Protein AF-A0A3P7L157-F1 (afdb_monomer)

Foldseek 3Di:
DDDPPPPQDPLLVVQLVVVVPDPDFFEAEEAALNCLSNQQNGNFQEYEHDDHHCNSVVSGPYYDYDD

Solvent-accessibl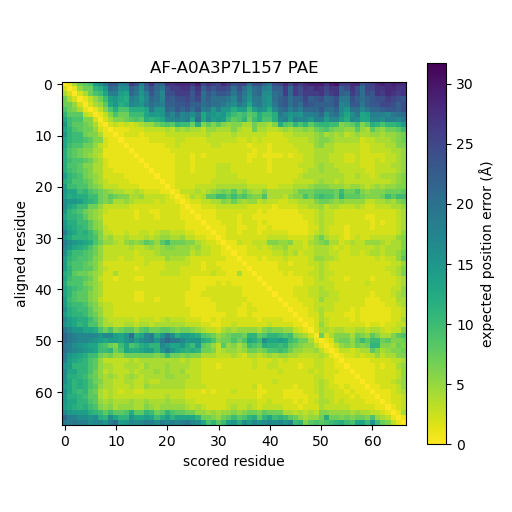e surface area (backbone atoms only — not comparable to full-atom values): 3736 Å² total; per-residue (Å²): 145,85,78,87,80,69,87,63,52,75,60,19,52,51,39,44,52,50,50,76,73,46,101,61,87,39,78,28,77,34,34,28,65,86,31,29,58,24,20,63,52,30,77,39,13,34,6,33,32,60,89,70,38,56,50,8,28,76,44,24,82,40,66,46,77,61,130

Secondary structure (DSSP, 8-state):
---S-S---HHHHHHHHHHHH-SSPPEEEESSGGGHHHHHHSSEEEEEESSS-SHHHHHSSEEEE--

Sequence (67 aa):
MADTERRFGITAAVTRLVKANVCGAVLAIGDGANDVAMLQEADVGVGISGQEGMQAALASDYTITQV

Mean predicted aligned error: 5.92 Å

InterPro domains:
  IPR023214 HAD superfamily [G3DSA:3.40.50.1000] (2-67)
  IPR036412 HAD-like superfamily [SSF56784] (24-66)

Organism: Strongylus vulgaris (NCBI:txid40348)

Radius of gyration: 12.23 Å; Cα contacts (8 Å, |Δi|>4): 135; chains: 1; bounding box: 24×23×34 Å

Structure (mmCIF, N/CA/C/O backbone):
data_AF-A0A3P7L157-F1
#
_entry.id   AF-A0A3P7L157-F1
#
loop_
_atom_site.group_PDB
_atom_site.id
_atom_site.type_symbol
_atom_site.label_atom_id
_atom_site.label_alt_id
_atom_site.label_comp_id
_atom_site.label_asym_id
_atom_site.label_entity_id
_atom_site.label_seq_id
_atom_site.pdbx_PDB_ins_code
_atom_site.Cartn_x
_atom_site.Cartn_y
_atom_site.Cartn_z
_atom_site.occupancy
_atom_site.B_iso_or_equiv
_atom_site.auth_seq_id
_atom_site.auth_comp_id
_atom_site.auth_asym_id
_atom_site.auth_atom_id
_atom_site.pdbx_PDB_model_num
ATOM 1 N N . MET A 1 1 ? 10.691 17.037 -16.780 1.00 42.34 1 MET A N 1
ATOM 2 C CA . MET A 1 1 ? 11.777 16.045 -16.629 1.00 42.34 1 MET A CA 1
ATOM 3 C C . MET A 1 1 ? 12.268 16.093 -15.185 1.00 42.34 1 MET A C 1
ATOM 5 O O . MET A 1 1 ? 13.360 16.570 -14.925 1.00 42.34 1 MET A O 1
ATOM 9 N N . ALA A 1 2 ? 11.410 15.721 -14.234 1.00 42.03 2 ALA A N 1
ATOM 10 C CA . ALA A 1 2 ? 11.675 15.930 -12.813 1.00 42.03 2 ALA A CA 1
ATOM 11 C C . ALA A 1 2 ? 11.001 14.823 -12.000 1.00 42.03 2 ALA A C 1
ATOM 13 O O . ALA A 1 2 ? 9.915 15.045 -11.486 1.00 42.03 2 ALA A O 1
ATOM 14 N N . ASP A 1 3 ? 11.601 13.628 -11.957 1.00 51.62 3 ASP A N 1
ATOM 15 C CA . ASP A 1 3 ? 11.317 12.684 -10.859 1.00 51.62 3 ASP A CA 1
ATOM 16 C C . ASP A 1 3 ? 12.382 11.582 -10.659 1.00 51.62 3 ASP A C 1
ATOM 18 O O . ASP A 1 3 ? 12.089 10.504 -10.147 1.00 51.62 3 ASP A O 1
ATOM 22 N N . THR A 1 4 ? 13.635 11.811 -11.072 1.00 51.94 4 THR A N 1
ATOM 23 C CA . THR A 1 4 ? 14.691 10.777 -10.993 1.00 51.94 4 THR A CA 1
ATOM 24 C C . THR A 1 4 ? 15.468 10.800 -9.665 1.00 51.94 4 THR A C 1
ATOM 26 O O . THR A 1 4 ? 16.226 9.878 -9.390 1.00 51.94 4 THR A O 1
ATOM 29 N N . GLU A 1 5 ? 15.278 11.812 -8.807 1.00 49.84 5 GLU A N 1
ATOM 30 C CA . GLU A 1 5 ? 16.089 11.999 -7.583 1.00 49.84 5 GLU A CA 1
ATOM 31 C C . GLU A 1 5 ? 15.373 11.697 -6.258 1.00 49.84 5 GLU A C 1
ATOM 33 O O . GLU A 1 5 ? 15.956 11.856 -5.184 1.00 49.84 5 GLU A O 1
ATOM 38 N N . ARG A 1 6 ? 14.136 11.194 -6.280 1.00 59.56 6 ARG A N 1
ATOM 39 C CA . ARG A 1 6 ? 13.579 10.572 -5.075 1.00 59.56 6 ARG A CA 1
ATOM 40 C C . ARG A 1 6 ? 14.231 9.198 -4.929 1.00 59.56 6 ARG A C 1
ATOM 42 O O . ARG A 1 6 ? 14.041 8.310 -5.753 1.00 59.56 6 ARG A O 1
ATOM 49 N N . ARG A 1 7 ? 15.046 9.028 -3.887 1.00 61.31 7 ARG A N 1
ATOM 50 C CA . ARG A 1 7 ? 15.573 7.724 -3.454 1.00 61.31 7 ARG A CA 1
ATOM 51 C C . ARG A 1 7 ? 14.390 6.870 -2.980 1.00 61.31 7 ARG A C 1
ATOM 53 O O . ARG A 1 7 ? 14.073 6.834 -1.797 1.00 61.31 7 ARG A O 1
ATOM 60 N N . PHE A 1 8 ? 13.685 6.254 -3.920 1.00 65.69 8 PHE A N 1
ATOM 61 C CA . PHE A 1 8 ? 12.590 5.342 -3.625 1.00 65.69 8 PHE A CA 1
ATOM 62 C C . PHE A 1 8 ? 13.168 4.061 -3.014 1.00 65.69 8 PHE A C 1
ATOM 64 O O . PHE A 1 8 ? 14.163 3.523 -3.505 1.00 65.69 8 PHE A O 1
ATOM 71 N N . GLY A 1 9 ? 12.566 3.584 -1.922 1.00 79.31 9 GLY A N 1
ATOM 72 C CA . GLY A 1 9 ? 12.865 2.255 -1.390 1.00 79.31 9 GLY A CA 1
ATOM 73 C C . GLY A 1 9 ? 12.609 1.180 -2.452 1.00 79.31 9 GLY A C 1
ATOM 74 O O . GLY A 1 9 ? 11.831 1.391 -3.385 1.00 79.31 9 GLY A O 1
ATOM 75 N N . ILE A 1 10 ? 13.256 0.019 -2.320 1.00 87.94 10 ILE A N 1
ATOM 76 C CA . ILE A 1 10 ? 13.158 -1.073 -3.307 1.00 87.94 10 ILE A CA 1
ATOM 77 C C . ILE A 1 10 ? 11.703 -1.470 -3.614 1.00 87.94 10 ILE A C 1
ATOM 79 O O . ILE A 1 10 ? 11.370 -1.740 -4.764 1.00 87.94 10 ILE A O 1
ATOM 83 N N . THR A 1 11 ? 10.819 -1.430 -2.617 1.00 89.44 11 THR A N 1
ATOM 84 C CA . THR A 1 11 ? 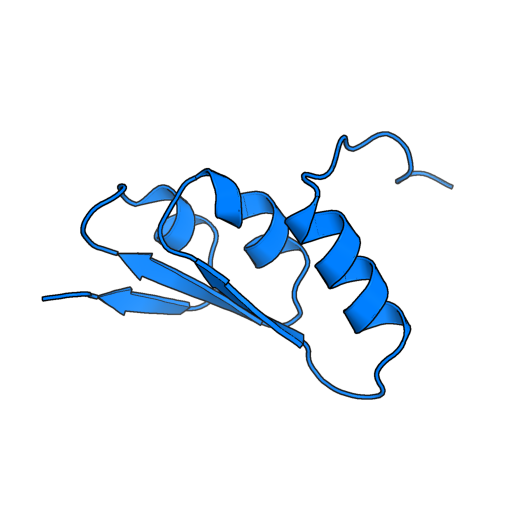9.398 -1.784 -2.740 1.00 89.44 11 THR A CA 1
ATOM 85 C C . THR A 1 11 ? 8.611 -0.769 -3.573 1.00 89.44 11 THR A C 1
ATOM 87 O O . THR A 1 11 ? 7.814 -1.154 -4.429 1.00 89.44 11 THR A O 1
ATOM 90 N N . ALA A 1 12 ? 8.894 0.525 -3.415 1.00 91.31 12 ALA A N 1
ATOM 91 C CA . ALA A 1 12 ? 8.319 1.589 -4.235 1.00 91.31 12 ALA A CA 1
ATOM 92 C C . ALA A 1 12 ? 8.790 1.499 -5.695 1.00 91.31 12 ALA A C 1
ATOM 94 O O . ALA A 1 12 ? 7.980 1.582 -6.616 1.00 91.31 12 ALA A O 1
ATOM 95 N N . ALA A 1 13 ? 10.080 1.232 -5.925 1.00 92.75 13 ALA A N 1
ATOM 96 C CA . ALA A 1 13 ? 10.609 1.056 -7.278 1.00 92.75 13 ALA A CA 1
ATOM 97 C C . ALA A 1 13 ? 9.953 -0.132 -8.009 1.00 92.75 13 ALA A C 1
ATOM 99 O O . ALA A 1 13 ? 9.584 -0.016 -9.179 1.00 92.75 13 ALA A O 1
ATOM 100 N N . VAL A 1 14 ? 9.759 -1.256 -7.312 1.00 92.94 14 VAL A N 1
ATOM 101 C CA . VAL A 1 14 ? 9.052 -2.425 -7.858 1.00 92.94 14 VAL A CA 1
ATOM 102 C C . VAL A 1 14 ? 7.582 -2.103 -8.133 1.00 92.94 14 VAL A C 1
ATOM 104 O O . VAL A 1 14 ? 7.080 -2.442 -9.200 1.00 92.94 14 VAL A O 1
ATOM 107 N N . THR A 1 15 ? 6.903 -1.398 -7.229 1.00 93.94 15 THR A N 1
ATOM 108 C CA . THR A 1 15 ? 5.489 -1.016 -7.398 1.00 93.94 15 THR A CA 1
ATOM 109 C C . THR A 1 15 ? 5.290 -0.130 -8.622 1.00 93.94 15 THR A C 1
ATOM 111 O O . THR A 1 15 ? 4.432 -0.419 -9.455 1.00 93.94 15 THR A O 1
ATOM 114 N N . ARG A 1 16 ? 6.152 0.880 -8.799 1.00 93.12 16 ARG A N 1
ATOM 115 C CA . ARG A 1 16 ? 6.177 1.730 -9.996 1.00 93.12 16 ARG A CA 1
ATOM 116 C C . ARG A 1 16 ? 6.369 0.911 -11.268 1.00 93.12 16 ARG A C 1
ATOM 118 O O . ARG A 1 16 ? 5.677 1.136 -12.259 1.00 93.12 16 ARG A O 1
ATOM 125 N N . LEU A 1 17 ? 7.306 -0.039 -11.247 1.00 94.12 17 LEU A N 1
ATOM 126 C CA . LEU A 1 17 ? 7.566 -0.911 -12.389 1.00 94.12 17 LEU A CA 1
ATOM 127 C C . LEU A 1 17 ? 6.331 -1.746 -12.736 1.00 94.12 17 LEU A C 1
ATOM 129 O O . LEU A 1 17 ? 5.950 -1.795 -13.901 1.00 94.12 17 LEU A O 1
ATOM 133 N N . VAL A 1 18 ? 5.688 -2.376 -11.750 1.00 94.44 18 VAL A N 1
ATOM 134 C CA . VAL A 1 18 ? 4.474 -3.174 -11.976 1.00 94.44 18 VAL A CA 1
ATOM 135 C C . VAL A 1 18 ? 3.370 -2.294 -12.551 1.00 94.44 18 VAL A C 1
ATOM 137 O O . VAL A 1 18 ? 2.829 -2.617 -13.603 1.00 94.44 18 VAL A O 1
ATOM 140 N N . LYS A 1 19 ? 3.112 -1.141 -11.930 1.00 93.75 19 LYS A N 1
ATOM 141 C CA . LYS A 1 19 ? 2.098 -0.170 -12.355 1.00 93.75 19 LYS A CA 1
ATOM 142 C C . LYS A 1 19 ? 2.291 0.302 -13.796 1.00 93.75 19 LYS A C 1
ATOM 144 O O . LYS A 1 19 ? 1.325 0.425 -14.538 1.00 93.75 19 LYS A O 1
ATOM 149 N N . ALA A 1 20 ? 3.537 0.500 -14.224 1.00 94.06 20 ALA A N 1
ATOM 150 C CA . ALA A 1 20 ? 3.852 0.887 -15.597 1.00 94.06 20 ALA A CA 1
ATOM 151 C C . ALA A 1 20 ? 3.637 -0.233 -16.635 1.00 94.06 20 ALA A C 1
ATOM 153 O O . ALA A 1 20 ? 3.600 0.055 -17.830 1.00 94.06 20 ALA A O 1
ATOM 154 N N . ASN A 1 21 ? 3.531 -1.497 -16.210 1.00 95.56 21 ASN A N 1
ATOM 155 C CA . ASN A 1 21 ? 3.515 -2.664 -17.100 1.00 95.56 21 ASN A CA 1
ATOM 156 C C . ASN A 1 21 ? 2.222 -3.494 -17.035 1.00 95.56 21 ASN A C 1
ATOM 158 O O . ASN A 1 21 ? 2.095 -4.468 -17.777 1.00 95.56 21 ASN A O 1
ATOM 162 N N . VAL A 1 22 ? 1.257 -3.135 -16.184 1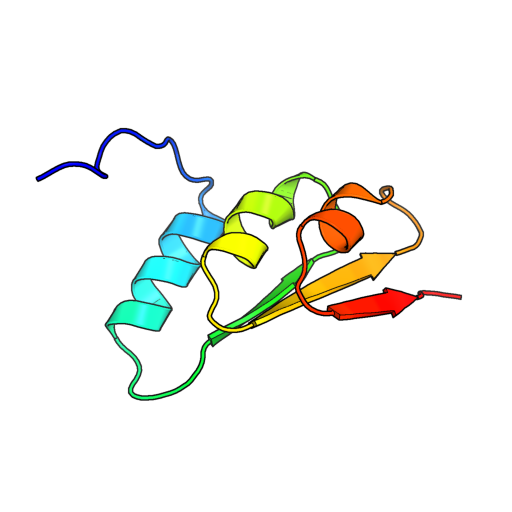.00 94.06 22 VAL A N 1
ATOM 163 C CA . VAL A 1 22 ? -0.040 -3.822 -16.091 1.00 94.06 22 VAL A CA 1
ATOM 164 C C . VAL A 1 22 ? -1.176 -2.918 -16.570 1.00 94.06 22 VAL A C 1
ATOM 166 O O . VAL A 1 22 ? -1.227 -1.738 -16.246 1.00 94.06 22 VAL A O 1
ATOM 169 N N . CYS A 1 23 ? -2.135 -3.472 -17.318 1.00 89.44 23 CYS A N 1
ATOM 170 C CA . CYS A 1 23 ? -3.382 -2.779 -17.673 1.00 89.44 23 CYS A CA 1
ATOM 171 C C . CYS A 1 23 ? -4.442 -2.934 -16.569 1.00 89.44 23 CYS A C 1
ATOM 173 O O . CYS A 1 23 ? -5.565 -3.364 -16.830 1.00 89.44 23 CYS A O 1
ATOM 175 N N . GLY A 1 24 ? -4.075 -2.634 -15.324 1.00 93.38 24 GLY A N 1
ATOM 176 C CA . GLY A 1 24 ? -4.946 -2.768 -14.159 1.00 93.38 24 GLY A CA 1
ATOM 177 C C . GLY A 1 24 ? -4.478 -1.896 -12.999 1.00 93.38 24 GLY A C 1
ATOM 178 O O . GLY A 1 24 ? -3.427 -1.269 -13.082 1.00 93.38 24 GLY A O 1
ATOM 179 N N . ALA A 1 25 ? -5.268 -1.859 -11.927 1.00 95.06 25 ALA A N 1
ATOM 180 C CA . ALA A 1 25 ? -4.906 -1.136 -10.713 1.00 95.06 25 ALA A CA 1
ATOM 181 C C . ALA A 1 25 ? -3.930 -1.958 -9.862 1.00 95.06 25 ALA A C 1
ATOM 183 O O . ALA A 1 25 ? -4.115 -3.165 -9.681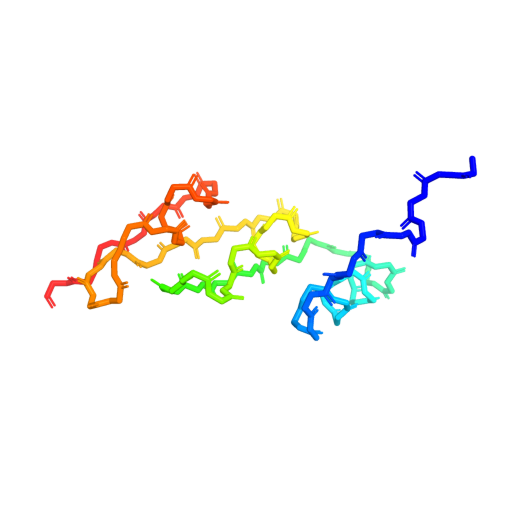 1.00 95.06 25 ALA A O 1
ATOM 184 N N . VAL A 1 26 ? -2.917 -1.294 -9.312 1.00 95.44 26 VAL A N 1
ATOM 185 C CA . VAL A 1 26 ? -1.964 -1.883 -8.370 1.00 95.44 26 VAL A CA 1
ATOM 186 C C . VAL A 1 26 ? -2.365 -1.531 -6.942 1.00 95.44 26 VAL A C 1
ATOM 188 O O . VAL A 1 26 ? -2.464 -0.359 -6.588 1.00 95.44 26 VAL A O 1
ATOM 191 N N . LEU A 1 27 ? -2.559 -2.561 -6.118 1.00 96.50 27 LEU A N 1
ATOM 192 C CA . LEU A 1 27 ? -2.813 -2.452 -4.682 1.00 96.50 27 LEU A CA 1
ATOM 193 C C . LEU A 1 27 ? -1.521 -2.754 -3.913 1.00 96.50 27 LEU A C 1
ATOM 195 O O . LEU A 1 27 ? -0.912 -3.801 -4.138 1.00 96.50 27 LEU A O 1
ATOM 199 N N . ALA A 1 28 ? -1.139 -1.884 -2.981 1.00 95.69 28 ALA A N 1
ATOM 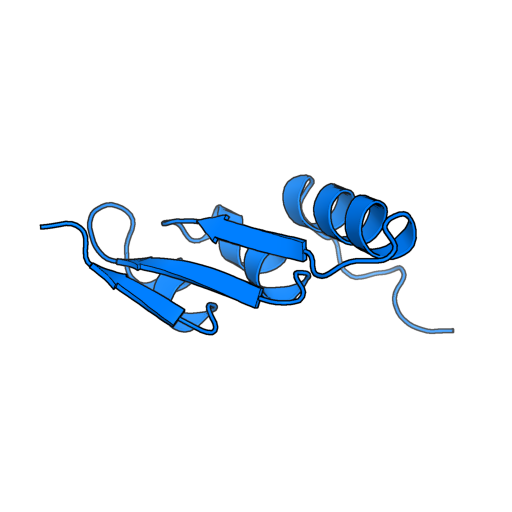200 C CA . ALA A 1 28 ? -0.069 -2.144 -2.020 1.00 95.69 28 ALA A CA 1
ATOM 201 C C . ALA A 1 28 ? -0.632 -2.219 -0.599 1.00 95.69 28 ALA A C 1
ATOM 203 O O . ALA A 1 28 ? -1.517 -1.445 -0.244 1.00 95.69 28 ALA A O 1
ATOM 204 N N . ILE A 1 29 ? -0.104 -3.137 0.214 1.00 94.38 29 ILE A N 1
ATOM 205 C CA . ILE A 1 29 ? -0.489 -3.312 1.620 1.00 94.38 29 ILE A CA 1
ATOM 206 C C . ILE A 1 29 ? 0.772 -3.289 2.483 1.00 94.38 29 ILE A C 1
ATOM 208 O O . ILE A 1 29 ? 1.754 -3.931 2.118 1.00 94.38 29 ILE A O 1
ATOM 212 N N . GLY A 1 30 ? 0.744 -2.578 3.609 1.00 92.62 30 GLY A N 1
ATOM 213 C CA . GLY A 1 30 ? 1.864 -2.514 4.550 1.00 92.62 30 GLY A CA 1
ATOM 214 C C . GLY A 1 30 ? 1.432 -2.079 5.944 1.00 92.62 30 GLY A C 1
ATOM 215 O O . GLY A 1 30 ? 0.345 -1.531 6.113 1.00 92.62 30 GLY A O 1
ATOM 216 N N . ASP A 1 31 ? 2.262 -2.326 6.946 1.00 91.31 31 ASP A N 1
ATOM 217 C CA . ASP A 1 31 ? 1.965 -2.093 8.366 1.00 91.31 31 ASP A CA 1
ATOM 218 C C . ASP A 1 31 ? 2.973 -1.152 9.046 1.00 91.31 31 ASP A C 1
ATOM 220 O O . ASP A 1 31 ? 2.661 -0.537 10.069 1.00 91.31 31 ASP A O 1
ATOM 224 N N . GLY A 1 32 ? 4.147 -0.960 8.435 1.00 89.25 32 GLY A N 1
ATOM 225 C CA . GLY A 1 32 ? 5.246 -0.182 8.993 1.00 89.25 32 GLY A CA 1
ATOM 226 C C . GLY A 1 32 ? 5.644 1.060 8.188 1.00 89.25 32 GLY A C 1
ATOM 227 O O . GLY A 1 32 ? 5.180 1.346 7.083 1.00 89.25 32 GLY A O 1
ATOM 228 N N . ALA A 1 33 ? 6.586 1.829 8.741 1.00 88.38 33 ALA A N 1
ATOM 229 C CA . ALA A 1 33 ? 7.140 3.014 8.076 1.00 88.38 33 ALA A CA 1
ATOM 230 C C . ALA A 1 33 ? 7.900 2.683 6.773 1.00 88.38 33 ALA A C 1
ATOM 232 O O . ALA A 1 33 ? 8.017 3.535 5.891 1.00 88.38 33 ALA A O 1
ATOM 233 N N . ASN A 1 34 ? 8.402 1.451 6.644 1.00 87.81 34 ASN A N 1
ATOM 234 C CA . ASN A 1 34 ? 9.131 0.985 5.462 1.00 87.81 34 ASN A CA 1
ATOM 235 C C . ASN A 1 34 ? 8.228 0.852 4.227 1.00 87.81 34 ASN A C 1
ATOM 237 O O . ASN A 1 34 ? 8.715 0.949 3.098 1.00 87.81 34 ASN A O 1
ATOM 241 N N . ASP A 1 35 ? 6.921 0.698 4.434 1.00 91.69 35 ASP A N 1
ATOM 242 C CA . ASP A 1 35 ? 5.952 0.515 3.357 1.00 91.69 35 ASP A CA 1
ATOM 243 C C . ASP A 1 35 ? 5.375 1.835 2.853 1.00 91.69 35 ASP A C 1
ATOM 245 O O . ASP A 1 35 ? 4.778 1.869 1.783 1.00 91.69 35 ASP A O 1
ATOM 249 N N . VAL A 1 36 ? 5.603 2.950 3.555 1.00 91.31 36 VAL A N 1
ATOM 250 C CA . VAL A 1 36 ? 5.052 4.275 3.212 1.00 91.31 36 VAL A CA 1
ATOM 251 C C . VAL A 1 36 ? 5.312 4.643 1.750 1.00 91.31 36 VAL A C 1
ATOM 253 O O . VAL A 1 36 ? 4.402 5.066 1.043 1.00 91.31 36 VAL A O 1
ATOM 256 N N . ALA A 1 37 ? 6.542 4.443 1.271 1.00 92.88 37 ALA A N 1
ATOM 257 C CA . ALA A 1 37 ? 6.897 4.762 -0.110 1.00 92.88 37 ALA A CA 1
ATOM 258 C C . ALA A 1 37 ? 6.210 3.834 -1.128 1.00 92.88 37 ALA A C 1
ATOM 260 O O . ALA A 1 37 ? 5.919 4.257 -2.241 1.00 92.88 37 ALA A O 1
ATOM 261 N N . MET A 1 38 ? 5.963 2.575 -0.760 1.00 94.12 38 MET A N 1
ATOM 262 C CA . MET A 1 38 ? 5.250 1.606 -1.594 1.00 94.12 38 MET A CA 1
ATOM 263 C C . MET A 1 38 ? 3.756 1.940 -1.666 1.00 94.12 38 MET A C 1
ATOM 265 O O . MET A 1 38 ? 3.189 1.965 -2.756 1.00 94.12 38 MET A O 1
ATOM 269 N N . LEU A 1 39 ? 3.147 2.251 -0.517 1.00 94.56 39 LEU A N 1
ATOM 270 C CA . LEU A 1 39 ? 1.739 2.628 -0.388 1.00 94.56 39 LEU A CA 1
ATOM 271 C C . LEU A 1 39 ? 1.407 3.881 -1.203 1.00 94.56 39 LEU A C 1
ATOM 273 O O . LEU A 1 39 ? 0.388 3.907 -1.879 1.00 94.56 39 LEU A O 1
ATOM 277 N N . GLN A 1 40 ? 2.297 4.877 -1.201 1.00 93.56 40 GLN A N 1
ATOM 278 C CA . GLN A 1 40 ? 2.120 6.115 -1.968 1.00 93.56 40 GLN A CA 1
ATOM 279 C C . GLN A 1 40 ? 2.309 5.947 -3.483 1.00 93.56 40 GLN A C 1
ATOM 281 O O . GLN A 1 40 ? 1.836 6.779 -4.253 1.00 93.56 40 GLN A O 1
ATOM 286 N N . GLU A 1 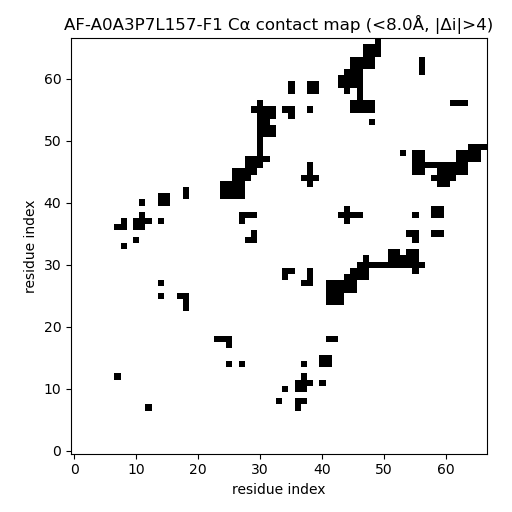41 ? 3.039 4.920 -3.922 1.00 94.62 41 GLU A N 1
ATOM 287 C CA . GLU A 1 41 ? 3.317 4.689 -5.344 1.00 94.62 41 GLU A CA 1
ATOM 288 C C . GLU A 1 41 ? 2.213 3.862 -6.032 1.00 94.62 41 GLU A C 1
ATOM 290 O O . GLU A 1 41 ? 1.998 3.978 -7.245 1.00 94.62 41 GLU A O 1
ATOM 295 N N . ALA A 1 42 ? 1.502 3.030 -5.267 1.00 95.19 42 ALA A N 1
ATOM 296 C CA . ALA A 1 42 ? 0.397 2.207 -5.747 1.00 95.19 42 ALA A CA 1
ATOM 297 C C . ALA A 1 42 ? -0.793 3.046 -6.260 1.00 95.19 42 ALA A C 1
ATOM 299 O O . ALA A 1 42 ? -0.845 4.263 -6.105 1.00 95.19 42 ALA A O 1
ATOM 300 N N . ASP A 1 43 ? -1.746 2.411 -6.946 1.00 96.50 43 ASP A N 1
ATOM 301 C CA . ASP A 1 43 ? -3.035 3.054 -7.254 1.00 96.50 43 ASP A CA 1
ATOM 302 C C . ASP A 1 43 ? -3.952 3.092 -6.035 1.00 96.50 43 ASP A C 1
ATOM 304 O O . ASP A 1 43 ? -4.755 4.009 -5.900 1.00 96.50 43 ASP A O 1
ATOM 308 N N . VAL A 1 44 ? -3.829 2.080 -5.173 1.00 96.69 44 VAL A N 1
ATOM 309 C CA . VAL A 1 44 ? -4.498 2.012 -3.877 1.0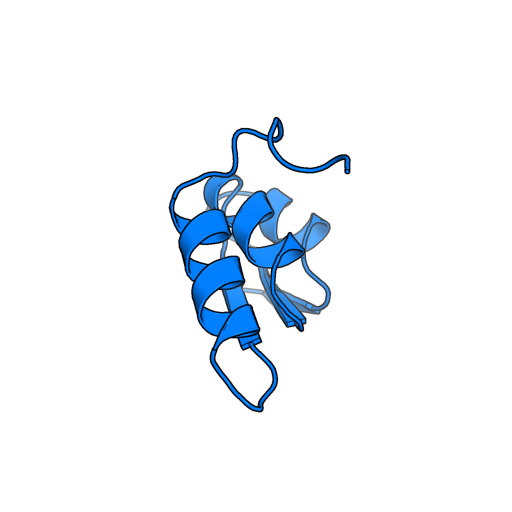0 96.69 44 VAL A CA 1
ATOM 310 C C . VAL A 1 44 ? -3.496 1.518 -2.838 1.00 96.69 44 VAL A C 1
ATOM 312 O O . VAL A 1 44 ? -2.906 0.446 -2.996 1.00 96.69 44 VAL A O 1
ATOM 315 N N . GLY A 1 45 ? -3.310 2.282 -1.767 1.00 96.44 45 GLY A N 1
ATOM 316 C CA . GLY A 1 45 ? -2.523 1.901 -0.598 1.00 96.44 45 GLY A CA 1
ATOM 317 C C . GLY A 1 45 ? -3.417 1.478 0.567 1.00 96.44 45 GLY A C 1
ATOM 318 O O . GLY A 1 45 ? -4.340 2.199 0.941 1.00 96.44 45 GLY A O 1
ATOM 319 N N . VAL A 1 46 ? -3.125 0.333 1.186 1.00 96.12 46 VAL A N 1
ATOM 320 C CA . VAL A 1 46 ? -3.807 -0.152 2.395 1.00 96.12 46 VAL A CA 1
ATOM 321 C C . VAL A 1 46 ? -2.821 -0.283 3.550 1.00 96.12 46 VAL A C 1
ATOM 323 O O . VAL A 1 46 ? -1.875 -1.063 3.500 1.00 96.12 46 VAL A O 1
ATOM 326 N N . GLY A 1 47 ? -3.055 0.476 4.611 1.00 94.75 47 GLY A N 1
ATOM 327 C CA . GLY A 1 47 ? -2.274 0.435 5.835 1.00 94.75 47 GLY A CA 1
ATOM 328 C C . GLY A 1 47 ? -2.865 -0.561 6.824 1.00 94.75 47 GLY A C 1
ATOM 329 O O . GLY A 1 47 ? -4.082 -0.638 6.985 1.00 94.75 47 GLY A O 1
ATOM 330 N N . ILE A 1 48 ? -2.023 -1.299 7.533 1.00 92.44 48 ILE A N 1
ATOM 331 C CA . ILE A 1 48 ? -2.432 -2.119 8.671 1.00 92.44 48 ILE A CA 1
ATOM 332 C C . ILE A 1 48 ? -2.025 -1.379 9.944 1.00 92.44 48 ILE A C 1
ATOM 334 O O . ILE A 1 48 ? -0.850 -1.110 10.169 1.00 92.44 48 ILE A O 1
ATOM 338 N N . SER A 1 49 ? -2.996 -1.015 10.781 1.00 85.88 49 SER A N 1
ATOM 339 C CA . SER A 1 49 ? -2.725 -0.370 12.071 1.00 85.88 49 SER A CA 1
ATOM 340 C C . SER A 1 49 ? -2.618 -1.421 13.177 1.00 85.88 49 SER A C 1
ATOM 342 O O . SER A 1 49 ? -3.570 -2.187 13.359 1.00 85.88 49 SER A O 1
ATOM 344 N N . GLY A 1 50 ? -1.526 -1.429 13.949 1.00 75.56 50 GLY A N 1
ATOM 345 C CA . GLY A 1 50 ? -1.404 -2.314 15.116 1.00 75.56 50 GLY A CA 1
ATOM 346 C C . GLY A 1 50 ? -0.008 -2.380 15.739 1.00 75.56 50 GLY A C 1
ATOM 347 O O . GLY A 1 50 ? 0.253 -1.711 16.735 1.00 75.56 50 GLY A O 1
ATOM 348 N N . GLN A 1 51 ? 0.869 -3.223 15.186 1.00 70.25 51 GLN A N 1
ATOM 349 C CA . GLN A 1 51 ? 2.133 -3.632 15.821 1.00 70.25 51 GLN A CA 1
ATOM 350 C C . GLN A 1 51 ? 3.301 -2.661 15.589 1.00 70.25 51 GLN A C 1
ATOM 352 O O . GLN A 1 51 ? 4.006 -2.331 16.540 1.00 70.25 51 GLN A O 1
ATOM 357 N N . GLU A 1 52 ? 3.502 -2.182 14.357 1.00 78.50 52 GLU A N 1
ATOM 358 C CA . GLU A 1 52 ? 4.695 -1.394 13.990 1.00 78.50 52 GLU A CA 1
ATOM 359 C C . GLU A 1 52 ? 4.490 0.132 14.021 1.00 78.50 52 GLU A C 1
ATOM 361 O O . GLU A 1 52 ? 5.426 0.906 13.799 1.00 78.50 52 GLU A O 1
ATOM 366 N N . GLY A 1 53 ? 3.277 0.581 14.354 1.00 79.75 53 GLY A N 1
ATOM 367 C CA . GLY A 1 53 ? 2.921 1.991 14.491 1.00 79.75 53 GLY A CA 1
ATOM 368 C C . GLY A 1 53 ? 1.750 2.412 13.603 1.00 79.75 53 GLY A C 1
ATOM 369 O O . GLY A 1 53 ? 0.927 1.598 13.190 1.00 79.75 53 GLY A O 1
ATOM 370 N N . MET A 1 54 ? 1.636 3.720 13.362 1.00 88.25 54 MET A N 1
ATOM 371 C CA . MET A 1 54 ? 0.554 4.331 12.571 1.00 88.25 54 MET A CA 1
ATOM 372 C C . MET A 1 54 ? 1.038 4.888 11.227 1.00 88.25 54 MET A C 1
ATOM 374 O O . MET A 1 54 ? 0.253 5.452 10.478 1.00 88.25 54 MET A O 1
ATOM 378 N N . GLN A 1 55 ? 2.323 4.762 10.900 1.00 91.69 55 GLN A N 1
ATOM 379 C CA . GLN A 1 55 ? 2.935 5.393 9.732 1.00 91.69 55 GLN A CA 1
ATOM 380 C C . GLN A 1 55 ? 2.347 4.848 8.426 1.00 91.69 55 GLN A C 1
ATOM 382 O O . GLN A 1 55 ? 2.005 5.640 7.552 1.00 91.69 55 GLN A O 1
ATOM 387 N N . ALA A 1 56 ? 2.171 3.527 8.318 1.00 91.06 56 ALA A N 1
ATOM 388 C CA . ALA A 1 56 ? 1.502 2.912 7.174 1.00 91.06 56 ALA A CA 1
ATOM 389 C C . ALA A 1 56 ? 0.033 3.344 7.077 1.00 91.06 56 ALA A C 1
ATOM 391 O O . ALA A 1 56 ? -0.411 3.752 6.011 1.00 91.06 56 ALA A O 1
ATOM 392 N N . ALA A 1 57 ? -0.695 3.343 8.199 1.00 91.56 57 ALA A N 1
ATOM 393 C CA . ALA A 1 57 ? -2.085 3.799 8.261 1.00 91.56 57 ALA A CA 1
ATOM 394 C C . ALA A 1 57 ? -2.245 5.256 7.787 1.00 91.56 57 ALA A C 1
ATOM 396 O O . ALA A 1 57 ? -3.104 5.556 6.962 1.00 91.56 57 ALA A O 1
ATOM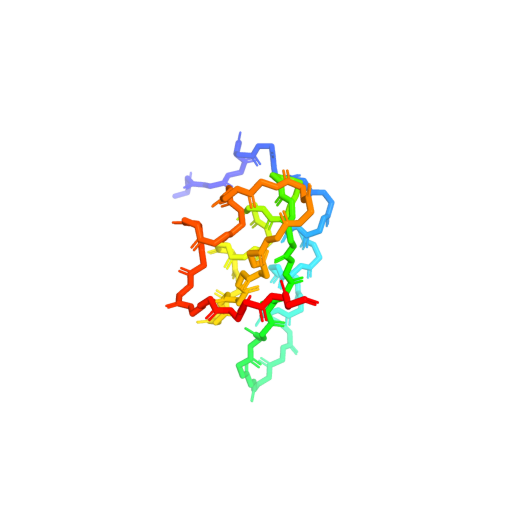 397 N N . LEU A 1 58 ? -1.370 6.155 8.243 1.00 91.00 58 LEU A N 1
ATOM 398 C CA . LEU A 1 58 ? -1.379 7.572 7.866 1.00 91.00 58 LEU A CA 1
ATOM 399 C C . LEU A 1 58 ? -0.972 7.819 6.407 1.00 91.00 58 LEU A C 1
ATOM 401 O O . LEU A 1 58 ? -1.333 8.850 5.845 1.00 91.00 58 LEU A O 1
ATOM 405 N N . ALA A 1 59 ? -0.193 6.916 5.814 1.00 91.25 59 ALA A N 1
ATOM 406 C CA . ALA A 1 59 ? 0.271 7.013 4.432 1.00 91.25 59 ALA A CA 1
ATOM 407 C C . ALA A 1 59 ? -0.612 6.257 3.425 1.00 91.25 59 ALA A C 1
ATOM 409 O O . ALA A 1 59 ? -0.343 6.327 2.227 1.00 91.25 59 ALA A O 1
ATOM 410 N N . SER A 1 60 ? -1.616 5.522 3.904 1.00 93.94 60 SER A N 1
ATOM 411 C CA . SER A 1 60 ? -2.519 4.696 3.101 1.00 93.94 60 SER A CA 1
ATOM 412 C C . SER A 1 60 ? -3.840 5.392 2.778 1.00 93.94 60 SER A C 1
ATOM 414 O O . SER A 1 60 ? -4.288 6.251 3.534 1.00 93.94 60 SER A O 1
ATOM 416 N N . ASP A 1 61 ? -4.502 4.965 1.700 1.00 96.44 61 ASP A N 1
ATOM 417 C CA . ASP A 1 61 ? -5.859 5.408 1.358 1.00 96.44 61 ASP A CA 1
ATOM 418 C C . ASP A 1 61 ? -6.907 4.775 2.283 1.00 96.44 61 ASP A C 1
ATOM 420 O O . ASP A 1 61 ? -7.897 5.407 2.655 1.00 96.44 61 ASP A O 1
ATOM 424 N N . TYR A 1 62 ? -6.676 3.518 2.672 1.00 95.19 62 TYR A N 1
ATOM 425 C CA . TYR A 1 62 ? -7.532 2.769 3.586 1.00 95.19 62 TYR A CA 1
ATOM 426 C C . TYR A 1 62 ? -6.710 2.119 4.682 1.00 95.19 62 TYR A C 1
ATOM 428 O O . TYR A 1 62 ? -5.629 1.600 4.432 1.00 95.19 62 TYR A O 1
ATOM 436 N N . THR A 1 63 ? -7.256 2.066 5.892 1.00 93.75 63 THR A N 1
ATOM 437 C CA . THR A 1 63 ? -6.611 1.376 7.008 1.00 93.75 63 THR A CA 1
ATOM 438 C C . THR A 1 63 ? -7.457 0.206 7.485 1.00 93.75 63 THR A C 1
ATOM 440 O O . THR A 1 63 ? -8.659 0.349 7.708 1.00 93.75 63 THR A O 1
ATOM 443 N N . ILE A 1 64 ? -6.813 -0.943 7.678 1.00 92.88 64 ILE A N 1
ATOM 444 C CA . ILE A 1 64 ? -7.384 -2.116 8.336 1.00 92.88 64 ILE A CA 1
ATOM 445 C C . ILE A 1 64 ? -6.735 -2.243 9.712 1.00 92.88 64 ILE A C 1
ATOM 447 O O . ILE A 1 64 ? -5.515 -2.181 9.850 1.00 92.88 64 ILE A O 1
ATOM 451 N N . THR A 1 65 ? -7.547 -2.423 10.748 1.00 88.56 65 THR A N 1
ATOM 452 C CA . THR A 1 65 ? -7.037 -2.616 12.106 1.00 88.56 65 THR A CA 1
ATOM 453 C C . THR A 1 65 ? -6.766 -4.087 12.371 1.00 88.56 65 THR A C 1
ATOM 455 O O . THR A 1 65 ? -7.651 -4.922 12.189 1.00 88.56 65 THR A O 1
ATOM 458 N N . GLN A 1 66 ? -5.552 -4.396 12.828 1.00 76.62 66 GLN A N 1
ATOM 459 C CA . GLN A 1 66 ? -5.234 -5.707 13.375 1.00 76.62 66 GLN A CA 1
ATOM 460 C C . GLN A 1 66 ? -5.581 -5.705 14.868 1.00 76.62 66 GLN A C 1
ATOM 462 O O . GLN A 1 66 ? -5.028 -4.911 15.631 1.00 76.62 66 GLN A O 1
ATOM 467 N N . VAL A 1 67 ? -6.543 -6.548 15.248 1.00 64.19 67 VAL A N 1
ATOM 468 C CA . VAL A 1 67 ? -6.988 -6.770 16.637 1.00 64.19 67 VAL A CA 1
ATOM 469 C C . VAL A 1 67 ? -6.103 -7.762 17.374 1.00 64.19 67 VAL A C 1
ATOM 471 O O . VAL A 1 67 ? -5.613 -8.712 16.723 1.00 64.19 67 VAL A O 1
#

pLDDT: mean 86.23, std 13.97, range [42.03, 96.69]

Nearest PDB structures (foldseek):
  6k7k-assembly1_A  TM=9.744E-01  e=2.365E-05  Homo sapiens
  6k7h-assembly1_A  TM=9.764E-01  e=1.595E-04  Homo sapiens
  6lcr-assembly1_A  TM=9.442E-01  e=8.637E-05  Thermochaetoides thermophila DSM 1495
  6k7l-assembly1_A  TM=9.592E-01  e=2.947E-04  Homo sapiens
  7kyb-assembly1_A  TM=9.467E-01  e=2.947E-04  Saccharomyces cerevisiae S288C

=== Feature glossary ===
The record interleaves many kinds of information about one protein. Here is each kind framed as the question it answers.

Q: Are the domains correctly placed relative to each other?
A: Predicted aligned error is AlphaFold's pairwise confidence. Unlike pLDDT (per-residue), PAE is per-residue-pair and captures whether two parts of the structure are correctly placed relative to each other. Units are ångströms of expected positional error.

Q: Which residues are in helices, strands, or loops?
A: Eight-state secondary structure (DSSP): H is the canonical α-helix, G the tighter 3₁₀-helix, I the wider π-helix; E/B are β-structure, T and S are turns and bends, and '-' is everything else. DSSP derives these from the pattern of main-chain N–H···O=C hydrogen bonds, not from the sequence.

Q: What if only a Cα trace is available?
A: P-SEA three-state annotation labels each residue as helix, strand, or coil based purely on the geometry of the Cα trace. It serves as a fallback when the full backbone (and thus DSSP) is unavailable.

Q: What are the backbone torsion angles?
A: φ (phi) and ψ (psi) are the two rotatable backbone dihedrals per residue: φ is the C(i-1)–N–Cα–C torsion, ψ is the N–Cα–C–N(i+1) torsion, both in degrees on (−180°, 180°]. α-helical residues cluster near (−60°, −45°); β-strand residues near (−120°, +130°). A Ramachandran plot is simply a scatter of (φ, ψ) for every residue.

Q: What known structures does this most resemble?
A: Structural nearest neighbors (via Foldseek easy-search vs the PDB). Reported per hit: target PDB id, E-value, and alignment TM-score. A TM-score above ~0.5 is the conventional threshold for 'same fold'.

Q: What family and function is it annotated with?
A: Database cross-references. InterPro integrates 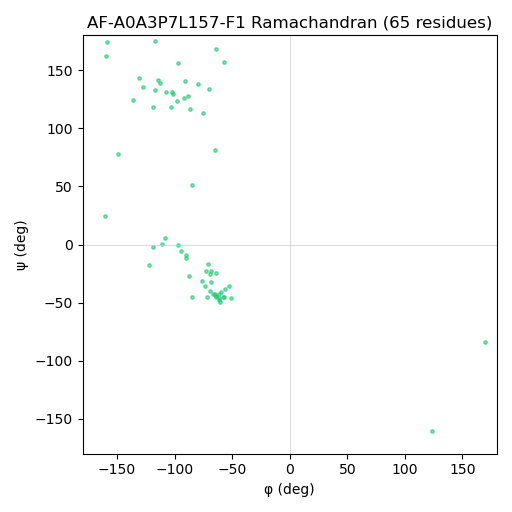a dozen domain/family signature databases into unified entries with residue-range hits. GO terms attach function/process/location labels with evidence codes. CATH codes position the fold in a four-level structural taxonomy. Organism is the NCBI-taxonomy species name.

Q: Which residues are buried vs exposed?
A: Solvent accessibility: the surface area of each residue that a 1.4 Å water probe can touch, in Å². When only backbone atoms are present the absolute values are lower than full-atom SASA (side chains contribute most of the area) and are flagged as backbone-only.

Q: What do the diagnostic plots show?
A: Three diagnostic plots accompany the record. The Cα contact map visualizes the tertiary structure as a 2D adjacency matrix (8 Å cutoff, sequence-local contacts suppressed). The Ramachandran plot shows the distribution of backbone (φ, ψ) torsions, with points in the α and β basins reflecting secondary structure content. The PAE plot shows AlphaFold's inter-residue confidence as a color matrix.

Q: What is the amino-acid chain?
A: The amino-acid sequence is the protein's primary structure: the linear order of residues from the N-terminus to the C-terminus, written in one-letter code. Everything else here — the 3D coordinates, the secondary structure, the domain annotations — is ultimately a consequence of this string.

Q: What do the rendered images show?
A: The six renders are orthographic views along the three Cartesian axes in both directions. Representation (cartoon, sticks, or surface) and color scheme (sequence-rainbow or by-chain) vary across proteins so the training set covers all the common visualization conventions.

Q: Where is each backbone atom in 3D?
A: The mmCIF table is the protein's shape written out atom by atom. For each backbone N, Cα, C, and carbonyl O, it records an (x, y, z) coordinate triple in Å plus the residue type, chain letter, and residue number.

Q: How mobile is each atom in the crystal?
A: For experimental (PDB) structures, the B-factor (temperature factor) quantifies the positional spread of each atom in the crystal — a combination of thermal vibration and static disorder — in units of Å². High B-factors mark flexible loops or poorly resolved regions; low B-factors mark the rigid, well-ordered core.

Q: How big and how compact is the whole molecule?
A: Three whole-structure scalars: the radius of gyration (RMS distance of Cα from centroid, in Å), the count of Cα–Cα contacts (pairs closer than 8 Å and separated by more than four residues in sequence — i.e. tertiary, not local, contacts), and the bounding-box dimensions. Together they distinguish compact globular folds from extended fibres or disordered chains.

Q: What does the local fold look like, residue by residue?
A: A 3Di character summarizes, for each residue, the relative orientation of the Cα frame of its nearest spatial neighbor. Because it encodes fold topology rather than chemistry, 3Di alignments detect remote structural similarity that sequence alignment misses.

Q: How confident is the AlphaFold model at each residue?
A: For AlphaFold models, the B-factor field carries pLDDT — the model's own estimate of local accuracy on a 0–100 scale. Regions with pLDDT<50 should be treated as essentially unmodeled; they often correspond to intrinsically disordered segments.